Protein AF-A0AAE0R6I4-F1 (afdb_monomer)

Radius of gyration: 13.35 Å; Cα contacts (8 Å, |Δi|>4): 124; chains: 1; bounding box: 28×34×36 Å

Nearest PDB structures (foldseek):
  5cr4-assembly1_A  TM=9.268E-01  e=2.609E-08  synthetic construct
  4r79-assembly1_B  TM=8.607E-01  e=4.052E-03  Drosophila mauritiana
  2f7t-assembly1_A-2  TM=7.751E-01  e=3.793E-03  Drosophila mauritiana
  4mdb-assembly1_A  TM=6.508E-01  e=7.774E-04  Drosophila 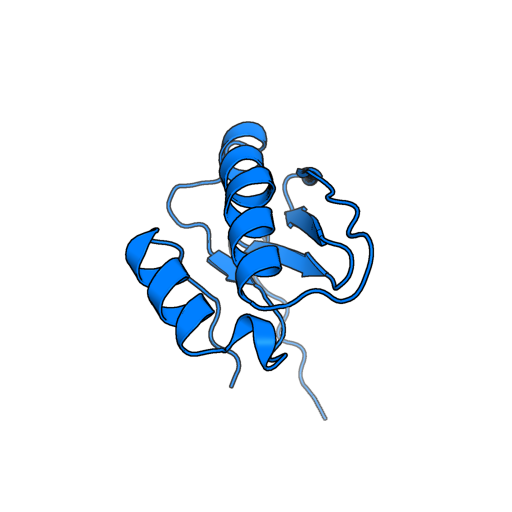mauritiana
  3hos-assembly1_B  TM=7.492E-01  e=9.028E-02  Drosophila mauritiana

Foldseek 3Di:
DDDPDDDPPVLQQQEWEQDPQLWTAGPLGTWDGDGDDDDDALVNVLVSCVVTVVVRCVVSVRDPNHAYEDDPPCRCVPPSNVVSCVVVVHHYDDDD

Solvent-accessible surface area (backbone atoms only — not comparable to full-atom values): 5754 Å² total; per-residue (Å²): 134,87,77,81,76,81,72,52,69,78,55,46,57,30,38,36,41,48,51,102,64,49,34,34,36,36,74,86,44,76,43,41,73,41,90,73,90,72,86,83,43,36,69,55,47,52,51,48,44,60,72,27,46,56,52,26,42,60,76,68,64,52,60,97,78,45,33,40,40,63,67,84,49,68,48,61,64,24,70,70,32,49,53,49,33,56,75,68,70,51,47,68,59,86,84,130

pLDDT: mean 79.01, std 16.34, range [33.41, 95.88]

Secondary struc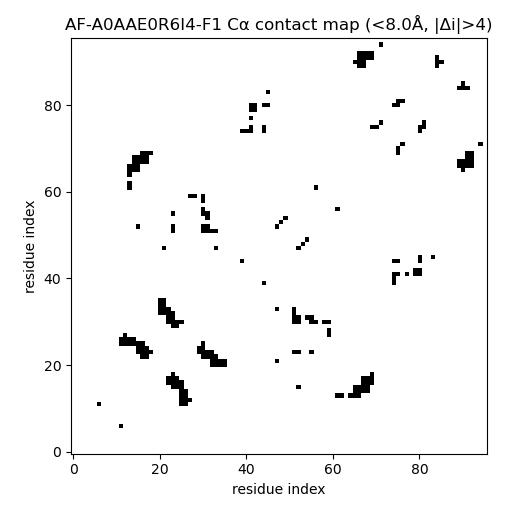ture (DSSP, 8-state):
--------HHHHTTEEEEETTTEEEETTEEEEE----S---HHHHHHHIIIIIHHHHHHTT--TT-EEE----HHHHSHHHHHHHHHTTPPBPPP-

Structure (mmCIF, N/CA/C/O backbone):
data_AF-A0AAE0R6I4-F1
#
_entry.id   AF-A0AAE0R6I4-F1
#
loop_
_atom_site.group_PDB
_atom_site.id
_atom_site.type_symbol
_atom_site.label_atom_id
_atom_site.label_alt_id
_atom_site.label_comp_id
_atom_site.label_asym_id
_atom_site.label_entity_id
_atom_site.label_seq_id
_atom_site.pdbx_PDB_ins_code
_atom_site.Cartn_x
_atom_site.Cartn_y
_atom_site.Cartn_z
_atom_site.occupancy
_atom_site.B_iso_or_equiv
_atom_site.auth_seq_id
_atom_site.auth_comp_id
_atom_site.auth_asym_id
_atom_site.auth_atom_id
_atom_site.pdbx_PDB_model_num
ATOM 1 N N . MET A 1 1 ? 12.260 -23.210 13.985 1.00 33.41 1 MET A N 1
ATOM 2 C CA . MET A 1 1 ? 10.984 -23.502 14.677 1.00 33.41 1 MET A CA 1
ATOM 3 C C . MET A 1 1 ? 10.236 -22.189 14.785 1.00 33.41 1 MET A C 1
ATOM 5 O O . MET A 1 1 ? 10.340 -21.498 15.793 1.00 33.41 1 MET A O 1
ATOM 9 N N . ASP A 1 2 ? 9.570 -21.801 13.702 1.00 39.12 2 ASP A N 1
ATOM 10 C CA . ASP A 1 2 ? 8.864 -20.527 13.628 1.00 39.12 2 ASP A CA 1
ATOM 11 C C . ASP A 1 2 ? 7.585 -20.597 14.448 1.00 39.12 2 ASP A C 1
ATOM 13 O O . ASP A 1 2 ? 6.657 -21.353 14.167 1.00 39.12 2 ASP A O 1
ATOM 17 N N . LYS A 1 3 ? 7.568 -19.821 15.528 1.00 37.50 3 LYS A N 1
ATOM 18 C CA . LYS A 1 3 ? 6.403 -19.664 16.383 1.00 37.50 3 LYS A CA 1
ATOM 19 C C . LYS A 1 3 ? 5.491 -18.646 15.710 1.00 37.50 3 LYS A C 1
ATOM 21 O O . LYS A 1 3 ? 5.665 -17.445 15.901 1.00 37.50 3 LYS A O 1
ATOM 26 N N . THR A 1 4 ? 4.533 -19.115 14.915 1.00 38.81 4 THR A N 1
ATOM 27 C CA . THR A 1 4 ? 3.482 -18.260 14.354 1.00 38.81 4 THR A CA 1
ATOM 28 C C . THR A 1 4 ? 2.686 -17.668 15.516 1.00 38.81 4 THR A C 1
ATOM 30 O O . THR A 1 4 ? 1.881 -18.347 16.154 1.00 38.81 4 THR A O 1
ATOM 33 N N . LYS A 1 5 ? 2.963 -16.407 15.866 1.00 47.69 5 LYS A N 1
ATOM 34 C CA . LYS A 1 5 ? 2.151 -15.672 16.836 1.00 47.69 5 LYS A CA 1
ATOM 35 C C . LYS A 1 5 ? 0.810 -15.386 16.185 1.00 47.69 5 LYS A C 1
ATOM 37 O O . LYS A 1 5 ? 0.715 -14.612 15.237 1.00 47.69 5 LYS A O 1
ATOM 42 N N . GLU A 1 6 ? -0.221 -16.025 16.709 1.00 45.84 6 GLU A N 1
ATOM 43 C CA . GLU A 1 6 ? -1.587 -15.780 16.297 1.00 45.84 6 GLU A CA 1
ATOM 44 C C . GLU A 1 6 ? -1.978 -14.334 16.651 1.00 45.84 6 GLU A C 1
ATOM 46 O O . GLU A 1 6 ? -2.035 -13.953 17.822 1.00 45.84 6 GLU A O 1
ATOM 51 N N . LEU A 1 7 ? -2.188 -13.493 15.636 1.00 55.91 7 LEU A N 1
ATOM 52 C CA . LEU A 1 7 ? -2.587 -12.101 15.839 1.00 55.91 7 LEU A CA 1
ATOM 53 C C . LEU A 1 7 ? -3.996 -12.033 16.443 1.00 55.91 7 LEU A C 1
ATOM 55 O O . LEU A 1 7 ? -4.898 -12.775 16.053 1.00 55.91 7 LEU A O 1
ATOM 59 N N . SER A 1 8 ? -4.216 -11.102 17.374 1.00 57.81 8 SER A N 1
ATOM 60 C CA . SER A 1 8 ? -5.553 -10.829 17.919 1.00 57.81 8 SER A CA 1
ATOM 61 C C . SER A 1 8 ? -6.562 -10.561 16.794 1.00 57.81 8 SER A C 1
ATOM 63 O O . SER A 1 8 ? -6.216 -9.946 15.783 1.00 57.81 8 SER A O 1
ATOM 65 N N . LYS A 1 9 ? -7.824 -10.974 16.978 1.00 55.78 9 LYS A N 1
ATOM 66 C CA . LYS A 1 9 ? -8.931 -10.676 16.047 1.00 55.78 9 LYS A CA 1
ATOM 67 C C . LYS A 1 9 ? -9.022 -9.175 15.734 1.00 55.78 9 LYS A C 1
ATOM 69 O O . LYS A 1 9 ? -9.228 -8.798 14.586 1.00 55.78 9 LYS A O 1
ATOM 74 N N . ASP A 1 10 ? -8.739 -8.321 16.716 1.00 52.28 10 ASP A N 1
ATOM 75 C CA . ASP A 1 10 ? -8.717 -6.866 16.535 1.00 52.28 10 ASP A CA 1
ATOM 76 C C . ASP A 1 10 ? -7.561 -6.367 15.670 1.00 52.28 10 ASP A C 1
ATOM 78 O O . ASP A 1 10 ? -7.662 -5.300 15.066 1.00 52.28 10 ASP A O 1
ATOM 82 N N . THR A 1 11 ? -6.452 -7.102 15.631 1.00 54.28 11 THR 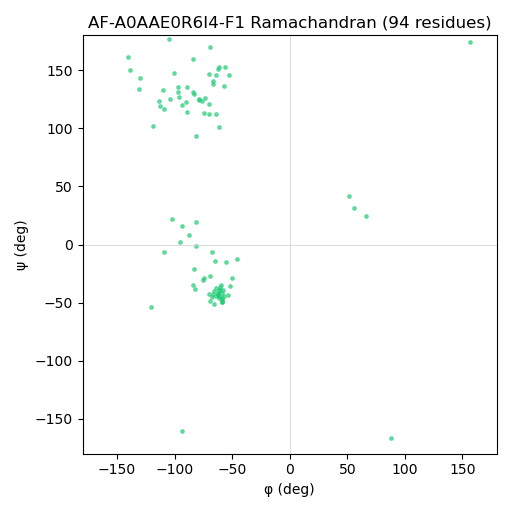A N 1
ATOM 83 C CA . THR A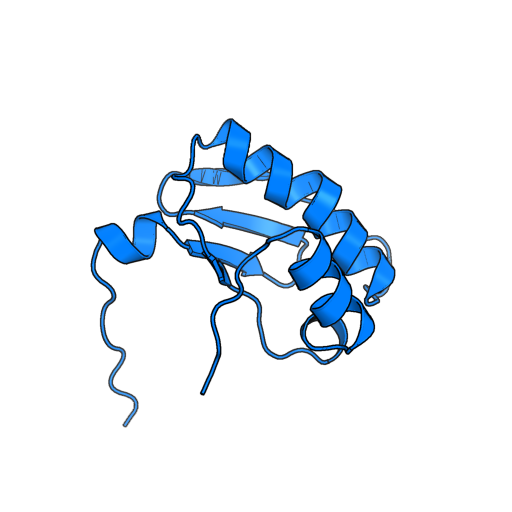 1 11 ? -5.307 -6.802 14.767 1.00 54.28 11 THR A CA 1
ATOM 84 C C . THR A 1 11 ? -5.548 -7.339 13.360 1.00 54.28 11 THR A C 1
ATOM 86 O O . THR A 1 11 ? -5.283 -6.633 12.394 1.00 54.28 11 THR A O 1
ATOM 89 N N . ARG A 1 12 ? -6.158 -8.524 13.235 1.00 59.25 12 ARG A N 1
ATOM 90 C CA . ARG A 1 12 ? -6.584 -9.106 11.951 1.00 59.25 12 ARG A CA 1
ATOM 91 C C . ARG A 1 12 ? -7.596 -8.219 11.218 1.00 59.25 12 ARG A C 1
ATOM 93 O O . ARG A 1 12 ? -7.468 -8.005 10.021 1.00 59.25 12 ARG A O 1
ATOM 100 N N . ASN A 1 13 ? -8.530 -7.607 11.948 1.00 53.62 13 ASN A N 1
ATOM 101 C CA . ASN A 1 13 ? -9.519 -6.667 11.397 1.00 53.62 13 ASN A CA 1
ATOM 102 C C . ASN A 1 13 ? -8.931 -5.342 10.879 1.00 53.62 13 ASN A C 1
ATOM 104 O O . ASN A 1 13 ? -9.671 -4.525 10.335 1.00 53.62 13 ASN A O 1
ATOM 108 N N . LYS A 1 14 ? -7.632 -5.088 11.075 1.00 60.53 14 LYS A N 1
ATOM 109 C CA . LYS A 1 14 ? -6.964 -3.838 10.673 1.00 60.53 14 LYS A CA 1
ATOM 110 C C . LYS A 1 14 ? -6.004 -4.016 9.498 1.00 60.53 14 LYS A C 1
ATOM 112 O O . LYS A 1 14 ? -5.472 -3.014 9.026 1.00 60.53 14 LYS A O 1
ATOM 117 N N . ILE A 1 15 ? -5.764 -5.246 9.054 1.00 60.31 15 ILE A N 1
ATOM 118 C CA . ILE A 1 15 ? -4.799 -5.549 7.997 1.00 60.31 15 ILE A CA 1
ATOM 119 C C . ILE A 1 15 ? -5.541 -5.666 6.661 1.00 60.31 15 ILE A C 1
ATOM 121 O O . ILE A 1 15 ? -6.623 -6.258 6.596 1.00 60.31 15 ILE A O 1
ATOM 125 N N . VAL A 1 16 ? -4.971 -5.051 5.621 1.00 60.12 16 VAL A N 1
ATOM 126 C CA . VAL A 1 16 ? -5.345 -5.296 4.224 1.00 60.12 16 VAL A CA 1
ATOM 127 C C . VAL A 1 16 ? -4.202 -6.049 3.562 1.00 60.12 16 VAL A C 1
ATOM 129 O O . VAL A 1 16 ? -3.103 -5.503 3.456 1.00 60.12 16 VAL A O 1
ATOM 132 N N . ASP A 1 17 ? -4.470 -7.276 3.128 1.00 57.56 17 ASP A N 1
ATOM 133 C CA . ASP A 1 17 ? -3.512 -8.118 2.416 1.00 57.56 17 ASP A CA 1
ATOM 134 C C . ASP A 1 17 ? -3.598 -7.866 0.911 1.00 57.56 17 ASP A C 1
ATOM 136 O O . ASP A 1 17 ? -4.694 -7.795 0.346 1.00 57.56 17 ASP A O 1
ATOM 140 N N . LEU A 1 18 ? -2.437 -7.746 0.261 1.00 57.41 18 LEU A N 1
ATOM 141 C CA . LEU A 1 18 ? -2.309 -7.688 -1.192 1.00 57.41 18 LEU A CA 1
ATOM 142 C C . LEU A 1 18 ? -1.459 -8.864 -1.680 1.00 57.41 18 LEU A C 1
ATOM 144 O O . LEU A 1 18 ? -0.236 -8.846 -1.564 1.00 57.41 18 LEU A O 1
ATOM 148 N N . HIS A 1 19 ? -2.107 -9.900 -2.220 1.00 53.00 19 HIS A N 1
ATOM 149 C CA . HIS A 1 19 ? -1.397 -11.012 -2.861 1.00 53.00 19 HIS A CA 1
ATOM 150 C C . HIS A 1 19 ? -1.056 -10.662 -4.317 1.00 53.00 19 HIS A C 1
ATOM 152 O O . HIS A 1 19 ? -1.705 -9.800 -4.916 1.00 53.00 19 HIS A O 1
ATOM 158 N N . GLN A 1 20 ? -0.072 -11.363 -4.896 1.00 50.84 20 GLN A N 1
ATOM 159 C CA . GLN A 1 20 ? 0.564 -11.138 -6.211 1.00 50.84 20 GLN A CA 1
ATOM 160 C C . GLN A 1 20 ? -0.379 -10.858 -7.411 1.00 50.84 20 GLN A C 1
ATOM 162 O O . GLN A 1 20 ? 0.082 -10.411 -8.458 1.00 50.84 20 GLN A O 1
ATOM 167 N N . ALA A 1 21 ? -1.688 -11.080 -7.262 1.00 48.09 21 ALA A N 1
ATOM 168 C CA . ALA A 1 21 ? -2.738 -10.886 -8.257 1.00 48.09 21 ALA A CA 1
ATOM 169 C C . ALA A 1 21 ? -3.589 -9.604 -8.078 1.00 48.09 21 ALA A C 1
ATOM 171 O O . ALA A 1 21 ? -4.715 -9.561 -8.558 1.00 48.09 21 ALA A O 1
ATOM 172 N N . GLY A 1 22 ? -3.112 -8.564 -7.379 1.00 56.44 22 GLY A N 1
ATOM 173 C CA . GLY A 1 22 ? -3.868 -7.303 -7.261 1.00 56.44 22 GLY A CA 1
ATOM 174 C C . GLY A 1 22 ? -5.175 -7.434 -6.464 1.00 56.44 22 GLY A C 1
ATOM 175 O O . GLY A 1 22 ? -6.114 -6.671 -6.683 1.00 56.44 22 GLY A O 1
ATOM 176 N N . LYS A 1 23 ? -5.258 -8.426 -5.573 1.00 62.19 23 LYS A N 1
ATOM 177 C CA . LYS A 1 23 ? -6.427 -8.713 -4.735 1.00 62.19 23 LYS A CA 1
ATOM 178 C C . LYS A 1 23 ? -6.264 -8.065 -3.369 1.00 62.19 23 LYS A C 1
ATOM 180 O O . LYS A 1 23 ? -5.256 -8.327 -2.725 1.00 62.19 23 LYS A O 1
ATOM 185 N N . THR A 1 24 ? -7.244 -7.284 -2.922 1.00 71.81 24 THR A N 1
ATOM 186 C CA . THR A 1 24 ? -7.277 -6.771 -1.547 1.00 71.81 24 THR A CA 1
ATOM 187 C C . THR A 1 24 ? -8.160 -7.657 -0.673 1.00 71.81 24 THR A C 1
ATOM 189 O O . THR A 1 24 ? -9.285 -7.991 -1.043 1.00 71.81 24 THR A O 1
ATOM 192 N N . GLU A 1 25 ? -7.665 -8.064 0.490 1.00 76.25 25 GLU A N 1
ATOM 193 C CA . GLU A 1 25 ? -8.428 -8.862 1.456 1.00 76.25 25 GLU A CA 1
ATOM 194 C C . GLU A 1 25 ? -8.338 -8.251 2.849 1.00 76.25 25 GLU A C 1
ATOM 196 O O . GLU A 1 25 ? -7.307 -7.713 3.238 1.00 76.25 25 GLU A O 1
ATOM 201 N N . SER A 1 26 ? -9.427 -8.325 3.608 1.00 82.12 26 SER A N 1
ATOM 202 C CA . SER A 1 26 ? -9.460 -7.952 5.018 1.00 82.12 26 SER A CA 1
ATOM 203 C C . SER A 1 26 ? -10.329 -8.942 5.785 1.00 82.12 26 SER A C 1
ATOM 205 O O . SER A 1 26 ? -11.180 -9.612 5.203 1.00 82.12 26 SER A O 1
ATOM 207 N N . ALA A 1 27 ? -10.191 -8.998 7.109 1.00 82.81 27 ALA A N 1
ATOM 208 C CA . ALA A 1 27 ? -11.047 -9.849 7.934 1.00 82.81 27 ALA A CA 1
ATOM 209 C C . ALA A 1 27 ? -12.535 -9.430 7.921 1.00 82.81 27 ALA A C 1
ATOM 211 O O . ALA A 1 27 ? -13.388 -10.217 8.321 1.00 82.81 27 ALA A O 1
ATOM 212 N N . ILE A 1 28 ? -12.860 -8.220 7.440 1.00 82.88 28 ILE A N 1
ATOM 213 C CA . ILE A 1 28 ? -14.249 -7.791 7.190 1.00 82.88 28 ILE A CA 1
ATOM 214 C C . ILE A 1 28 ? -14.818 -8.436 5.915 1.00 82.88 28 ILE A C 1
ATOM 216 O O . ILE A 1 28 ? -16.020 -8.680 5.830 1.00 82.88 28 ILE A O 1
ATOM 220 N N . GLY A 1 29 ? -13.972 -8.722 4.926 1.00 83.38 29 GLY A N 1
ATOM 221 C CA . GLY A 1 29 ? -14.381 -9.279 3.644 1.00 83.38 29 GLY A CA 1
ATOM 222 C C . GLY A 1 29 ? -13.381 -8.987 2.522 1.00 83.38 29 GLY A C 1
ATOM 223 O O . GLY A 1 29 ? -12.408 -8.250 2.723 1.00 83.38 29 GLY A O 1
ATOM 224 N N . PRO A 1 30 ? -13.608 -9.562 1.329 1.00 83.75 30 PRO A N 1
ATOM 225 C CA . PRO A 1 30 ? -12.797 -9.269 0.157 1.00 83.75 30 PRO A CA 1
ATOM 226 C C . PRO A 1 30 ? -13.011 -7.820 -0.283 1.00 83.75 30 PRO A C 1
ATOM 228 O O . PRO A 1 30 ? -14.137 -7.321 -0.304 1.00 83.75 30 PRO A O 1
ATOM 231 N N . GLY A 1 31 ? -11.928 -7.152 -0.655 1.00 85.69 31 GLY A N 1
ATOM 232 C CA . GLY A 1 31 ? -11.989 -5.878 -1.348 1.00 85.69 31 GLY A CA 1
ATOM 233 C C . GLY A 1 31 ? -11.927 -6.063 -2.864 1.00 85.69 31 GLY A C 1
ATOM 234 O O . GLY A 1 31 ? -12.235 -7.123 -3.415 1.00 85.69 31 GLY A O 1
ATOM 235 N N . ARG A 1 32 ? -11.566 -4.989 -3.560 1.00 87.75 32 ARG A N 1
ATOM 236 C CA . ARG A 1 32 ? -11.499 -4.950 -5.021 1.00 87.75 32 ARG A CA 1
ATOM 237 C C . ARG A 1 32 ? -10.341 -5.791 -5.561 1.00 87.75 32 ARG A C 1
ATOM 239 O O . ARG A 1 32 ? -9.265 -5.870 -4.969 1.00 87.75 32 ARG A O 1
ATOM 246 N N . LEU A 1 33 ? -10.575 -6.382 -6.729 1.00 86.56 33 LEU A N 1
ATOM 247 C CA . LEU A 1 33 ? -9.605 -7.177 -7.474 1.00 86.56 33 LEU A CA 1
ATOM 248 C C . LEU A 1 33 ? -9.173 -6.423 -8.735 1.00 86.56 33 LEU A C 1
ATOM 250 O O . LEU A 1 33 ? -10.022 -5.959 -9.496 1.00 86.56 33 LEU A O 1
ATOM 254 N N . ALA A 1 34 ? -7.866 -6.367 -8.981 1.00 83.50 34 ALA A N 1
ATOM 255 C CA . ALA A 1 34 ? -7.286 -5.809 -10.196 1.00 83.50 34 ALA A CA 1
ATOM 256 C C . ALA A 1 34 ? -6.592 -6.888 -11.029 1.00 83.50 34 ALA A C 1
ATOM 258 O O . ALA A 1 34 ? -5.648 -7.526 -10.570 1.00 83.50 34 ALA A O 1
ATOM 259 N N . VAL A 1 35 ? -7.010 -7.039 -12.287 1.00 85.00 35 VAL A N 1
ATOM 260 C CA . VAL A 1 35 ? -6.297 -7.872 -13.263 1.00 85.00 35 VAL A CA 1
ATOM 261 C C . VAL A 1 35 ? -5.175 -7.054 -13.892 1.00 85.00 35 VAL A C 1
ATOM 263 O O . VAL A 1 35 ? -5.387 -5.925 -14.337 1.00 85.00 35 VAL A O 1
ATOM 266 N N . ILE A 1 36 ? -3.975 -7.629 -13.929 1.00 84.06 36 ILE A N 1
ATOM 267 C CA . ILE A 1 36 ? -2.777 -6.971 -14.448 1.00 84.06 36 ILE A CA 1
ATOM 268 C C . ILE A 1 36 ? -2.352 -7.691 -15.711 1.00 84.06 36 ILE A C 1
ATOM 270 O O . ILE A 1 36 ? -2.007 -8.871 -15.682 1.00 84.06 36 ILE A O 1
ATOM 274 N N . ASN A 1 37 ? -2.347 -6.957 -16.816 1.00 83.25 37 ASN A N 1
ATOM 275 C CA . ASN A 1 37 ? -1.842 -7.470 -18.077 1.00 83.25 37 ASN A CA 1
ATOM 276 C C . ASN A 1 37 ? -0.341 -7.174 -18.163 1.00 83.25 37 ASN A C 1
ATOM 278 O O . ASN A 1 37 ? 0.064 -6.014 -18.243 1.00 83.25 37 ASN A O 1
ATOM 282 N N . GLY A 1 38 ? 0.474 -8.229 -18.150 1.00 83.44 38 GLY A N 1
ATOM 283 C CA . GLY A 1 38 ? 1.933 -8.139 -18.214 1.00 83.44 38 GLY A CA 1
ATOM 284 C C . GLY A 1 38 ? 2.612 -7.994 -16.848 1.00 83.44 38 GLY A C 1
ATOM 285 O O . GLY A 1 38 ? 2.016 -8.227 -15.798 1.00 83.44 38 GLY A O 1
ATOM 286 N N . THR A 1 39 ? 3.897 -7.639 -16.866 1.00 86.12 39 THR A N 1
ATOM 287 C CA . THR A 1 39 ? 4.722 -7.566 -15.653 1.00 86.12 39 THR A CA 1
ATOM 288 C C . THR A 1 39 ? 4.408 -6.315 -14.839 1.00 86.12 39 THR A C 1
ATOM 290 O O . THR A 1 39 ? 4.549 -5.187 -15.314 1.00 86.12 39 THR A O 1
ATOM 293 N N . MET A 1 40 ? 4.038 -6.507 -13.573 1.00 87.75 40 MET A N 1
ATOM 294 C CA . MET A 1 40 ? 3.828 -5.408 -12.635 1.00 87.75 40 MET A CA 1
ATOM 295 C C . MET A 1 40 ? 5.167 -4.751 -12.266 1.00 87.75 40 MET A C 1
ATOM 297 O O . MET A 1 40 ? 6.050 -5.392 -11.701 1.00 87.75 40 MET A O 1
ATOM 301 N N . ASN A 1 41 ? 5.292 -3.452 -12.533 1.00 91.06 41 ASN A N 1
ATOM 302 C CA . ASN A 1 41 ? 6.376 -2.609 -12.024 1.00 91.06 41 ASN A CA 1
ATOM 303 C C . ASN A 1 41 ? 5.873 -1.698 -10.884 1.00 91.06 41 ASN A C 1
ATOM 305 O O . ASN A 1 41 ? 4.680 -1.675 -10.579 1.00 91.06 41 ASN A O 1
ATOM 309 N N . SER A 1 42 ? 6.761 -0.914 -10.263 1.00 91.31 42 SER A N 1
ATOM 310 C CA . SER A 1 42 ? 6.384 -0.041 -9.138 1.00 91.31 42 SER A CA 1
ATOM 311 C C . SER A 1 42 ? 5.313 1.005 -9.490 1.00 91.31 42 SER A C 1
ATOM 313 O O . SER A 1 42 ? 4.463 1.297 -8.655 1.00 91.31 42 SER A O 1
ATOM 315 N N . ALA A 1 43 ? 5.300 1.548 -10.713 1.00 92.69 43 ALA A N 1
ATOM 316 C CA . ALA A 1 43 ? 4.287 2.527 -11.124 1.00 92.69 43 ALA A CA 1
ATOM 317 C C . ALA A 1 43 ? 2.900 1.880 -11.280 1.00 92.69 43 ALA A C 1
ATOM 319 O O . ALA A 1 43 ? 1.898 2.424 -10.813 1.00 92.69 43 ALA A O 1
ATOM 320 N N . VAL A 1 44 ? 2.846 0.689 -11.884 1.00 91.38 44 VAL A N 1
ATOM 321 C CA . VAL A 1 44 ? 1.619 -0.115 -11.987 1.00 91.38 44 VAL A CA 1
ATOM 322 C C . VAL A 1 44 ? 1.125 -0.502 -10.594 1.00 91.38 44 VAL A C 1
ATOM 324 O O . VAL A 1 44 ? -0.062 -0.369 -10.308 1.00 91.38 44 VAL A O 1
ATOM 327 N N . TYR A 1 45 ? 2.030 -0.894 -9.698 1.00 91.25 45 TYR A N 1
ATOM 328 C CA . TYR A 1 45 ? 1.692 -1.205 -8.313 1.00 91.25 45 TYR A CA 1
ATOM 329 C C . TYR A 1 45 ? 1.057 -0.012 -7.581 1.00 91.25 45 TYR A C 1
ATOM 331 O O . TYR A 1 45 ? -0.033 -0.134 -7.028 1.00 91.25 45 TYR A O 1
ATOM 339 N N . GLN A 1 46 ? 1.669 1.175 -7.650 1.00 93.25 46 GLN A N 1
ATOM 340 C CA . GLN A 1 46 ? 1.114 2.402 -7.058 1.00 93.25 46 GLN A CA 1
ATOM 341 C C . GLN A 1 46 ? -0.277 2.738 -7.615 1.00 93.25 46 GLN A C 1
ATOM 343 O O . GLN A 1 46 ? -1.171 3.141 -6.866 1.00 93.25 46 GLN A O 1
ATOM 348 N N . LYS A 1 47 ? -0.487 2.538 -8.923 1.00 91.75 47 LYS A N 1
ATOM 349 C CA . LYS A 1 47 ? -1.800 2.712 -9.556 1.00 91.75 47 LYS A CA 1
ATOM 350 C C . LYS A 1 47 ? -2.834 1.747 -8.967 1.00 91.75 47 LYS A C 1
ATOM 352 O O . LYS A 1 47 ? -3.916 2.187 -8.588 1.00 91.75 47 LYS A O 1
ATOM 357 N N . ILE A 1 48 ? -2.483 0.470 -8.806 1.00 89.62 48 ILE A N 1
ATOM 358 C CA . ILE A 1 48 ? -3.367 -0.545 -8.211 1.00 89.62 48 ILE A CA 1
ATOM 359 C C . ILE A 1 48 ? -3.728 -0.182 -6.771 1.00 89.62 48 ILE A C 1
ATOM 361 O O . ILE A 1 48 ? -4.906 -0.237 -6.418 1.00 89.62 48 ILE A O 1
ATOM 365 N N . LEU A 1 49 ? -2.757 0.248 -5.960 1.00 89.75 49 LEU A N 1
ATOM 366 C CA . LEU A 1 49 ? -3.012 0.701 -4.589 1.00 89.75 49 LEU A CA 1
ATOM 367 C C . LEU A 1 49 ? -4.028 1.851 -4.557 1.00 89.75 49 LEU A C 1
ATOM 369 O O . LEU A 1 49 ? -4.960 1.850 -3.752 1.00 89.75 49 LEU A O 1
ATOM 373 N N . LYS A 1 50 ? -3.885 2.823 -5.460 1.00 91.38 50 LYS A N 1
ATOM 374 C CA . LYS A 1 50 ? -4.799 3.965 -5.543 1.00 91.38 50 LYS A CA 1
ATOM 375 C C . LYS A 1 50 ? -6.203 3.565 -5.996 1.00 91.38 50 LYS A C 1
ATOM 377 O O . LYS A 1 50 ? -7.181 4.035 -5.429 1.00 91.38 50 LYS A O 1
ATOM 382 N N . GLU A 1 51 ? -6.307 2.735 -7.027 1.00 90.31 51 GLU A N 1
ATOM 383 C CA . GLU A 1 51 ? -7.585 2.412 -7.674 1.00 90.31 51 GLU A CA 1
ATOM 384 C C . GLU A 1 51 ? -8.362 1.303 -6.953 1.00 90.31 51 GLU A C 1
ATOM 386 O O . GLU A 1 51 ? -9.582 1.217 -7.097 1.00 90.31 51 GLU A O 1
ATOM 391 N N . ASN A 1 52 ? -7.681 0.480 -6.148 1.00 88.50 52 ASN A N 1
ATOM 392 C CA . ASN A 1 52 ? -8.280 -0.694 -5.511 1.00 88.50 52 ASN A CA 1
ATOM 393 C C . ASN A 1 52 ? -8.207 -0.638 -3.989 1.00 88.50 52 ASN A C 1
ATOM 395 O O . ASN A 1 52 ? -9.253 -0.743 -3.351 1.00 88.50 52 ASN A O 1
ATOM 399 N N . VAL A 1 53 ? -7.026 -0.439 -3.388 1.00 87.88 53 VAL A N 1
ATOM 400 C CA . VAL A 1 53 ? -6.883 -0.457 -1.916 1.00 87.88 53 VAL A CA 1
ATOM 401 C C . VAL A 1 53 ? -7.634 0.703 -1.279 1.00 87.88 53 VAL A C 1
ATOM 403 O O . VAL A 1 53 ? -8.453 0.466 -0.395 1.00 87.88 53 VAL A O 1
ATOM 406 N N . GLN A 1 54 ? -7.419 1.939 -1.741 1.00 85.50 54 GLN A N 1
ATOM 407 C CA . GLN A 1 54 ? -8.090 3.101 -1.143 1.00 85.50 54 GLN A CA 1
ATOM 408 C C . GLN A 1 54 ? -9.625 2.996 -1.205 1.00 85.50 54 GLN A C 1
ATOM 410 O O . GLN A 1 54 ? -10.260 3.153 -0.162 1.00 85.50 54 GLN A O 1
ATOM 415 N N . PRO A 1 55 ? -10.245 2.662 -2.353 1.00 89.81 55 PRO A N 1
ATOM 416 C CA . PRO A 1 55 ? -11.684 2.438 -2.384 1.00 89.81 55 PRO A CA 1
ATOM 417 C C . PRO A 1 55 ? -12.131 1.239 -1.548 1.00 89.81 55 PRO A C 1
ATOM 419 O O . PRO A 1 55 ? -13.146 1.343 -0.875 1.00 89.81 55 PRO A O 1
ATOM 422 N N . SER A 1 56 ? -11.366 0.139 -1.508 1.00 87.75 56 SER A N 1
ATOM 423 C CA . SER A 1 56 ? -11.713 -1.028 -0.676 1.00 87.75 56 SER A CA 1
ATOM 424 C C . SER A 1 56 ? -11.759 -0.681 0.810 1.00 87.75 56 SER A C 1
ATOM 426 O O . SER A 1 56 ? -12.648 -1.140 1.515 1.00 87.75 56 SER A O 1
ATOM 428 N N . VAL A 1 57 ? -10.834 0.155 1.291 1.00 88.00 57 VAL A N 1
ATOM 429 C CA . VAL A 1 57 ? -10.829 0.648 2.678 1.00 88.00 57 VAL A CA 1
ATOM 430 C C . VAL A 1 57 ? -12.125 1.398 2.993 1.00 88.00 57 VAL A C 1
ATOM 432 O O . VAL A 1 57 ? -12.705 1.192 4.061 1.00 88.00 57 VAL A O 1
ATOM 435 N N . CYS A 1 58 ? -12.599 2.225 2.058 1.00 88.69 58 CYS A N 1
ATOM 436 C CA . CYS A 1 58 ? -13.864 2.945 2.186 1.00 88.69 58 CYS A CA 1
ATOM 437 C C . CYS A 1 58 ? -15.077 2.004 2.110 1.00 88.69 58 CYS A C 1
ATOM 439 O O . CYS A 1 58 ? -15.947 2.067 2.977 1.00 88.69 58 CYS A O 1
ATOM 441 N N . ASP A 1 59 ? -15.116 1.118 1.111 1.00 89.12 59 ASP A N 1
ATOM 442 C CA . ASP A 1 59 ? -16.221 0.185 0.854 1.00 89.12 59 ASP A CA 1
ATOM 443 C C . ASP A 1 59 ? -16.410 -0.786 2.036 1.00 89.12 59 ASP A C 1
ATOM 445 O O . ASP A 1 59 ? -17.531 -1.018 2.492 1.00 89.12 59 ASP A O 1
ATOM 449 N N . LEU A 1 60 ? -15.303 -1.285 2.597 1.00 87.44 60 LEU A N 1
ATOM 450 C CA . LEU A 1 60 ? -15.278 -2.172 3.765 1.00 87.44 60 LEU A CA 1
ATOM 451 C C . LEU A 1 60 ? -15.399 -1.421 5.101 1.00 87.44 60 LEU A C 1
ATOM 453 O O . LEU A 1 60 ? -15.413 -2.054 6.156 1.00 87.44 60 LEU A O 1
ATOM 457 N N . LYS A 1 61 ? -15.488 -0.082 5.079 1.00 89.50 61 LYS A N 1
ATOM 458 C CA . LYS A 1 61 ? -15.582 0.785 6.268 1.00 89.50 61 LYS A CA 1
ATOM 459 C C . LYS A 1 61 ? -14.491 0.489 7.302 1.00 89.50 61 LYS A C 1
ATOM 461 O O . LYS A 1 61 ? -14.745 0.449 8.510 1.00 89.50 61 LYS A O 1
ATOM 466 N N . LEU A 1 62 ? -13.266 0.265 6.825 1.00 86.38 62 LEU A N 1
ATOM 467 C CA . LEU A 1 62 ? -12.132 -0.002 7.699 1.00 86.38 62 LEU A CA 1
ATOM 468 C C . LEU A 1 62 ? -11.832 1.218 8.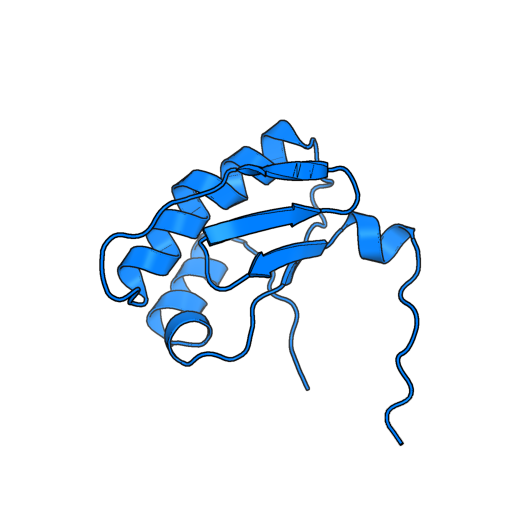570 1.00 86.38 62 LEU A C 1
ATOM 470 O O . LEU A 1 62 ? -11.985 2.373 8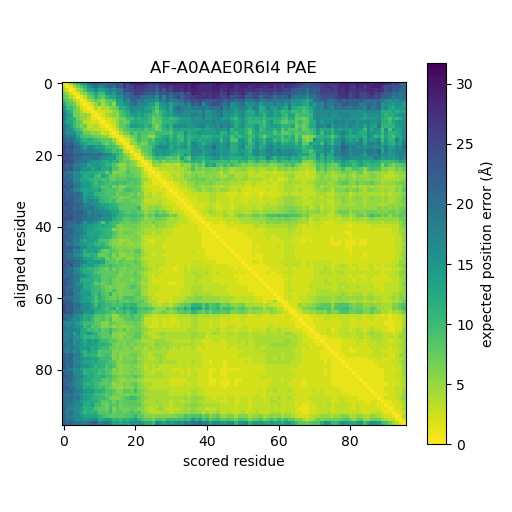.169 1.00 86.38 62 LEU A O 1
ATOM 474 N N . LYS A 1 63 ? -11.382 0.954 9.798 1.00 84.38 63 LYS A N 1
ATOM 475 C CA . LYS A 1 63 ? -11.000 2.014 10.734 1.00 84.38 63 LYS A CA 1
ATOM 476 C C . LYS A 1 63 ? -9.829 2.816 10.165 1.00 84.38 63 LYS A C 1
ATOM 478 O O . LYS A 1 63 ? -8.952 2.262 9.511 1.00 84.38 63 LYS A O 1
ATOM 483 N N . GLN A 1 64 ? -9.736 4.093 10.541 1.00 76.69 64 GLN A N 1
ATOM 484 C CA . GLN A 1 64 ? -8.635 4.996 10.160 1.00 76.69 64 GLN A CA 1
ATOM 485 C C . GLN A 1 64 ? -7.230 4.466 10.530 1.00 76.69 64 GLN A C 1
ATOM 487 O O . GLN A 1 64 ? -6.221 4.978 10.057 1.00 76.69 64 GLN A O 1
ATOM 492 N N . THR A 1 65 ? -7.156 3.456 11.399 1.00 83.56 65 THR A N 1
ATOM 493 C CA . THR A 1 65 ? -5.928 2.813 11.880 1.00 83.56 65 THR A CA 1
ATOM 494 C C . THR A 1 65 ? -5.519 1.570 11.085 1.00 83.56 65 THR A C 1
ATOM 496 O O . THR A 1 65 ? -4.706 0.790 11.579 1.00 83.56 65 THR A O 1
ATOM 499 N N . TRP A 1 66 ? -6.076 1.364 9.889 1.00 87.25 66 TRP A N 1
ATOM 500 C CA . TRP A 1 66 ? -5.703 0.253 9.016 1.00 87.25 66 TRP A CA 1
ATOM 501 C C . TRP A 1 66 ? -4.220 0.306 8.605 1.00 87.25 66 TRP A C 1
ATOM 503 O O . TRP A 1 66 ? -3.594 1.371 8.575 1.00 87.25 66 TRP A O 1
ATOM 513 N N . VAL A 1 67 ? -3.661 -0.868 8.312 1.00 88.50 67 VAL A N 1
ATOM 514 C CA . VAL A 1 67 ? -2.266 -1.058 7.898 1.00 88.50 67 VAL A CA 1
ATOM 515 C C . VAL A 1 67 ? -2.235 -1.935 6.647 1.00 88.50 67 VAL A C 1
ATOM 517 O O . VAL A 1 67 ? -2.916 -2.958 6.581 1.00 88.50 67 VAL A O 1
ATOM 520 N N . LEU A 1 68 ? -1.454 -1.519 5.652 1.00 88.44 68 LEU A N 1
ATOM 521 C CA . LEU A 1 68 ? -1.198 -2.269 4.427 1.00 88.44 68 LEU A CA 1
ATOM 522 C C . LEU A 1 68 ? -0.155 -3.356 4.691 1.00 88.44 68 LEU A C 1
ATOM 524 O O . LEU A 1 68 ? 0.964 -3.049 5.108 1.00 88.44 68 LEU A O 1
ATOM 528 N N . GLN A 1 69 ? -0.495 -4.603 4.391 1.00 87.75 69 GLN A N 1
ATOM 529 C CA . GLN A 1 69 ? 0.450 -5.709 4.361 1.00 87.75 69 GLN A CA 1
ATOM 530 C C . GLN A 1 69 ? 0.775 -6.054 2.901 1.00 87.75 69 GLN A C 1
ATOM 532 O O . GLN A 1 69 ? -0.107 -6.283 2.076 1.00 87.75 69 GLN A O 1
ATOM 537 N N . GLN A 1 70 ? 2.067 -6.051 2.584 1.00 86.25 70 GLN A N 1
ATOM 538 C CA . GLN A 1 70 ? 2.630 -6.367 1.270 1.00 86.25 70 GLN A CA 1
ATOM 539 C C . GLN A 1 70 ? 3.888 -7.211 1.474 1.00 86.25 70 GLN A C 1
ATOM 541 O O . GLN A 1 70 ? 4.540 -7.055 2.502 1.00 86.25 70 GLN A O 1
ATOM 546 N N . ASP A 1 71 ? 4.235 -8.087 0.537 1.00 85.50 71 ASP A N 1
ATOM 547 C CA . ASP A 1 71 ? 5.503 -8.823 0.598 1.00 85.50 71 ASP A CA 1
ATOM 548 C C . ASP A 1 71 ? 6.725 -7.902 0.357 1.00 85.50 71 ASP A C 1
ATOM 550 O O . ASP A 1 71 ? 6.598 -6.740 -0.046 1.00 85.50 71 ASP A O 1
ATOM 554 N N . ASN A 1 72 ? 7.926 -8.437 0.592 1.00 86.62 72 ASN A N 1
ATOM 555 C CA . ASN A 1 72 ? 9.195 -7.723 0.416 1.00 86.62 72 ASN A CA 1
ATOM 556 C C . ASN A 1 72 ? 9.698 -7.691 -1.039 1.00 86.62 72 ASN A C 1
ATOM 558 O O . ASN A 1 72 ? 10.886 -7.452 -1.269 1.00 86.62 72 ASN A O 1
ATOM 562 N N . ASP A 1 73 ? 8.838 -7.929 -2.033 1.00 86.12 73 ASP A N 1
ATOM 563 C CA . ASP A 1 73 ? 9.250 -7.875 -3.432 1.00 86.12 73 ASP A CA 1
ATOM 564 C C . ASP A 1 73 ? 9.843 -6.492 -3.775 1.00 86.12 73 ASP A C 1
ATOM 566 O O . ASP A 1 73 ? 9.268 -5.462 -3.391 1.00 86.12 73 ASP A O 1
ATOM 570 N N . PRO A 1 74 ? 10.966 -6.430 -4.522 1.00 88.06 74 PRO A N 1
ATOM 571 C CA . PRO A 1 74 ? 11.640 -5.177 -4.849 1.00 88.06 74 PRO A CA 1
ATOM 572 C C . PRO A 1 74 ? 10.728 -4.093 -5.427 1.00 88.06 74 PRO A C 1
ATOM 574 O O . PRO A 1 74 ? 10.998 -2.908 -5.240 1.00 88.06 74 PRO A O 1
ATOM 577 N N . LYS A 1 75 ? 9.633 -4.448 -6.116 1.00 87.75 75 LYS A N 1
ATOM 578 C CA . LYS A 1 75 ? 8.699 -3.448 -6.660 1.00 87.75 75 LYS A CA 1
ATOM 579 C C . LYS A 1 75 ? 7.812 -2.797 -5.589 1.00 87.75 75 LYS A C 1
ATOM 581 O O . LYS A 1 75 ? 7.424 -1.637 -5.772 1.00 87.75 75 LYS A O 1
ATOM 586 N N . HIS A 1 76 ? 7.521 -3.506 -4.497 1.00 89.31 76 HIS A N 1
ATOM 587 C CA . HIS A 1 76 ? 6.714 -3.048 -3.358 1.00 89.31 76 HIS A CA 1
ATOM 588 C C . HIS A 1 76 ? 7.551 -2.252 -2.350 1.00 89.31 76 HIS A C 1
ATOM 590 O O . HIS A 1 76 ? 7.075 -1.267 -1.785 1.00 89.31 76 HIS A O 1
ATOM 596 N N . THR A 1 77 ? 8.817 -2.636 -2.178 1.00 89.00 77 THR A N 1
ATOM 597 C CA . THR A 1 77 ? 9.780 -1.980 -1.277 1.00 89.00 77 THR A CA 1
ATOM 598 C C . THR A 1 77 ? 10.668 -0.952 -1.984 1.00 89.00 77 THR A C 1
ATOM 600 O O . THR A 1 77 ? 11.509 -0.312 -1.351 1.00 89.00 77 THR A O 1
ATOM 603 N N . SER A 1 78 ? 10.470 -0.726 -3.290 1.00 93.44 78 SER A N 1
ATOM 604 C CA . SER A 1 78 ? 11.248 0.257 -4.051 1.00 93.44 78 SER A CA 1
ATOM 605 C C . SER A 1 78 ? 11.158 1.654 -3.432 1.00 93.44 78 SER A C 1
ATOM 607 O O . SER A 1 78 ? 10.151 2.032 -2.823 1.00 93.44 78 SER A O 1
ATOM 609 N N . LYS A 1 79 ? 12.197 2.472 -3.644 1.00 95.31 79 LYS A N 1
ATOM 610 C CA . LYS A 1 79 ? 12.204 3.877 -3.204 1.00 95.31 79 LYS A CA 1
ATOM 611 C C . LYS A 1 79 ? 10.977 4.635 -3.722 1.00 95.31 79 LYS A C 1
ATOM 613 O O . LYS A 1 79 ? 10.323 5.332 -2.954 1.00 95.31 79 LYS A O 1
ATOM 618 N N . SER A 1 80 ? 10.630 4.427 -4.994 1.00 95.56 80 SER A N 1
ATOM 619 C CA . SER A 1 80 ? 9.457 5.042 -5.625 1.00 95.56 80 SER A CA 1
ATOM 620 C C . SER A 1 80 ? 8.158 4.675 -4.899 1.00 95.56 80 SER A C 1
ATOM 622 O O . SER A 1 80 ? 7.385 5.561 -4.536 1.00 95.56 80 SER A O 1
ATOM 624 N N . THR A 1 81 ? 7.932 3.385 -4.637 1.00 94.31 81 THR A N 1
ATOM 625 C CA . THR A 1 81 ? 6.720 2.915 -3.950 1.00 94.31 81 THR A CA 1
ATOM 626 C C . THR A 1 81 ? 6.678 3.390 -2.501 1.00 94.31 81 THR A C 1
ATOM 628 O O . THR A 1 81 ? 5.647 3.884 -2.047 1.00 94.31 81 THR A O 1
ATOM 631 N N . SER A 1 82 ? 7.806 3.331 -1.796 1.00 92.94 82 SER A N 1
ATOM 632 C CA . SER A 1 82 ? 7.921 3.765 -0.402 1.00 92.94 82 SER A CA 1
ATOM 633 C C . SER A 1 82 ? 7.635 5.261 -0.226 1.00 92.94 82 SER A C 1
ATOM 635 O O . SER A 1 82 ? 6.906 5.659 0.685 1.00 92.94 82 SER A O 1
ATOM 637 N N . GLU A 1 83 ? 8.168 6.114 -1.104 1.00 95.88 83 GLU A N 1
ATOM 638 C CA . GLU A 1 83 ? 7.880 7.555 -1.103 1.00 95.88 83 GLU A CA 1
ATOM 639 C C . GLU A 1 83 ? 6.413 7.840 -1.440 1.00 95.88 83 GLU A C 1
ATOM 641 O O . GLU A 1 83 ? 5.773 8.683 -0.802 1.00 95.88 83 GLU A O 1
ATOM 646 N N . TRP A 1 84 ? 5.850 7.105 -2.401 1.00 95.69 84 TRP A N 1
ATOM 647 C CA . TRP A 1 84 ? 4.449 7.242 -2.776 1.00 95.69 84 TRP A CA 1
ATOM 648 C C . TRP A 1 84 ? 3.504 6.849 -1.630 1.00 95.69 84 TRP A C 1
ATOM 650 O O . TRP A 1 84 ? 2.570 7.595 -1.330 1.00 95.69 84 TRP A O 1
ATOM 660 N N . LEU A 1 85 ? 3.766 5.744 -0.927 1.00 93.44 85 LEU A N 1
ATOM 661 C CA . LEU A 1 85 ? 2.996 5.316 0.248 1.00 93.44 85 LEU A CA 1
ATOM 662 C C . LEU A 1 85 ? 3.007 6.379 1.354 1.00 93.44 85 LEU A C 1
ATOM 664 O O . LEU A 1 85 ? 1.945 6.760 1.856 1.00 93.44 85 LEU A O 1
ATOM 668 N N . LYS A 1 86 ? 4.190 6.936 1.659 1.00 93.62 86 LYS A N 1
ATOM 669 C CA . LYS A 1 86 ? 4.352 8.035 2.626 1.00 93.62 86 LYS A CA 1
ATOM 670 C C . LYS A 1 86 ? 3.543 9.267 2.219 1.00 93.62 86 LYS A C 1
ATOM 672 O O . LYS A 1 86 ? 2.798 9.808 3.036 1.00 93.62 86 LYS A O 1
ATOM 677 N N . LYS A 1 87 ? 3.620 9.677 0.947 1.00 95.44 87 LYS A N 1
ATOM 678 C CA . LYS A 1 87 ? 2.858 10.817 0.407 1.00 95.44 87 LYS A CA 1
ATOM 679 C C . LYS A 1 87 ? 1.344 10.611 0.508 1.00 95.44 87 LYS A C 1
ATOM 681 O O . LYS A 1 87 ? 0.616 11.560 0.787 1.00 95.44 87 LYS A O 1
ATOM 686 N N . ASN A 1 88 ? 0.875 9.379 0.321 1.00 91.62 88 ASN A N 1
ATOM 687 C CA . ASN A 1 88 ? -0.542 9.020 0.413 1.00 91.62 88 ASN A CA 1
ATOM 688 C C . ASN A 1 88 ? -0.990 8.650 1.839 1.00 91.62 88 ASN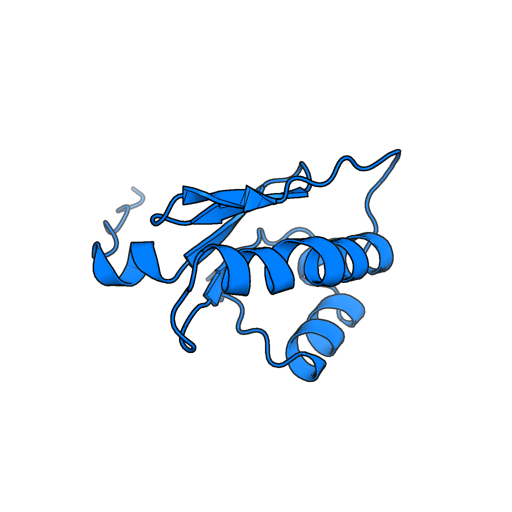 A C 1
ATOM 690 O O . ASN A 1 88 ? -2.125 8.215 2.020 1.00 91.62 88 ASN A O 1
ATOM 694 N N . LYS A 1 89 ? -0.127 8.842 2.851 1.00 90.56 89 LYS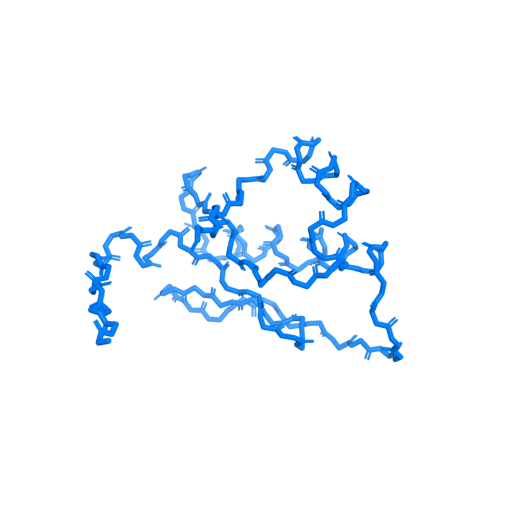 A N 1
ATOM 695 C CA . LYS A 1 89 ? -0.401 8.550 4.269 1.00 90.56 89 LYS A CA 1
ATOM 696 C C . LYS A 1 89 ? -0.837 7.098 4.519 1.00 90.56 89 LYS A C 1
ATOM 698 O O . LYS A 1 89 ? -1.602 6.834 5.445 1.00 90.56 89 LYS A O 1
ATOM 703 N N . MET A 1 90 ? -0.347 6.162 3.708 1.00 89.06 90 MET A N 1
ATOM 704 C CA . MET A 1 90 ? -0.610 4.736 3.883 1.00 89.06 90 MET A CA 1
ATOM 705 C C . MET A 1 90 ? 0.470 4.122 4.767 1.00 89.06 90 MET A C 1
ATOM 707 O O . MET A 1 90 ? 1.658 4.226 4.466 1.00 89.06 90 MET A O 1
ATOM 711 N N . LYS A 1 91 ? 0.051 3.507 5.877 1.00 88.81 91 LYS A N 1
ATOM 712 C CA . LYS A 1 91 ? 0.956 2.792 6.781 1.00 88.81 91 LYS A CA 1
ATOM 713 C C . LYS A 1 91 ? 1.188 1.389 6.248 1.00 88.81 91 LYS A C 1
ATOM 715 O O . LYS A 1 91 ? 0.216 0.690 5.985 1.00 88.81 91 LYS A O 1
ATOM 720 N N . THR A 1 92 ? 2.444 0.982 6.134 1.00 88.56 92 THR A N 1
ATOM 721 C CA . THR A 1 92 ? 2.839 -0.388 5.800 1.00 88.56 92 THR A CA 1
ATOM 722 C C . THR A 1 92 ? 3.247 -1.154 7.046 1.00 88.56 92 THR A C 1
ATOM 724 O O . THR A 1 92 ? 3.774 -0.569 7.992 1.00 88.56 92 THR A O 1
ATOM 727 N N . LEU A 1 93 ? 2.990 -2.459 7.056 1.00 87.62 93 LEU A N 1
ATOM 728 C CA . LEU A 1 93 ? 3.553 -3.358 8.051 1.00 87.62 93 LEU A CA 1
ATOM 729 C C . LEU A 1 93 ? 5.040 -3.571 7.738 1.00 87.62 93 LEU A C 1
ATOM 731 O O . LEU A 1 93 ? 5.387 -3.938 6.617 1.00 87.62 93 LEU A O 1
ATOM 735 N N . GLU A 1 94 ? 5.900 -3.328 8.722 1.00 80.75 94 GLU A N 1
ATOM 736 C CA . GLU A 1 94 ? 7.330 -3.621 8.622 1.00 80.75 94 GLU A CA 1
ATOM 737 C C . GLU A 1 94 ? 7.555 -5.122 8.848 1.00 80.75 94 GLU A C 1
ATOM 739 O O . GLU A 1 94 ? 7.130 -5.670 9.869 1.00 80.75 94 GLU A O 1
ATOM 744 N N . TRP A 1 95 ? 8.224 -5.775 7.899 1.00 79.19 95 TRP A N 1
ATOM 745 C CA . TRP A 1 95 ? 8.665 -7.163 8.026 1.00 79.19 95 TRP A CA 1
ATOM 746 C C . TRP A 1 95 ? 10.102 -7.179 8.550 1.00 79.19 95 TRP A C 1
ATOM 748 O O . TRP A 1 95 ? 10.991 -6.617 7.913 1.00 79.19 95 TRP A O 1
ATOM 758 N N . THR A 1 96 ? 10.318 -7.804 9.707 1.00 62.00 96 THR A N 1
ATOM 759 C CA . THR A 1 96 ? 11.650 -8.123 10.256 1.00 62.00 96 THR A CA 1
ATOM 760 C C . THR A 1 96 ? 12.123 -9.491 9.812 1.00 62.00 96 THR A C 1
ATOM 762 O O . THR A 1 96 ? 11.261 -10.400 9.815 1.00 62.00 96 THR A O 1
#

Sequence (96 aa):
MDKTKELSKDTRNKIVDLHQAGKTESAIGPGR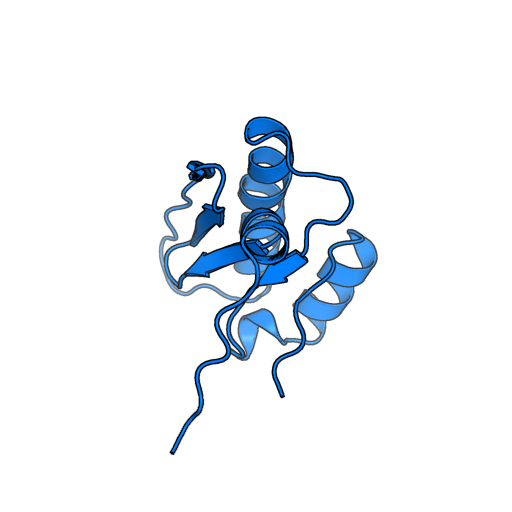LAVINGTMNSAVYQKILKENVQPSVCDLKLKQTWVLQQDNDPKHTSKSTSEWLKKNKMKTLEWT

Mean predicted aligned error: 7.75 Å

Organism: NCBI:txid175788

InterPro domains:
  IPR036397 Ribonuclease H superfamily [G3DSA:3.30.420.10] (4-96)